Protein AF-A0A936SZY1-F1 (afdb_monomer_lite)

pLDDT: mean 85.15, std 18.79, range [39.03, 98.56]

Radius of gyration: 28.35 Å; chains: 1; bounding box: 33×60×92 Å

Structure (mmCIF, N/CA/C/O backbone):
data_AF-A0A936SZY1-F1
#
_entry.id   AF-A0A936SZY1-F1
#
loop_
_atom_site.group_PDB
_atom_site.id
_atom_site.type_symbol
_atom_site.label_atom_id
_atom_site.label_alt_id
_atom_site.label_comp_id
_atom_site.label_asym_id
_atom_site.label_entity_id
_atom_site.label_seq_id
_atom_site.pdbx_PDB_ins_code
_atom_site.Cartn_x
_atom_site.Cartn_y
_atom_site.Cartn_z
_atom_site.occupancy
_atom_site.B_iso_or_equiv
_atom_site.auth_seq_id
_atom_site.auth_comp_id
_atom_site.auth_asym_id
_atom_site.auth_atom_id
_atom_site.pdbx_PDB_model_num
ATOM 1 N N . MET A 1 1 ? 15.149 43.499 79.505 1.00 43.00 1 MET A N 1
ATOM 2 C CA . MET A 1 1 ? 15.987 42.594 80.319 1.00 43.00 1 MET A CA 1
ATOM 3 C C . MET A 1 1 ? 15.610 41.157 79.978 1.00 43.00 1 MET A C 1
ATOM 5 O O . MET A 1 1 ? 14.464 40.807 80.200 1.00 43.00 1 MET A O 1
ATOM 9 N N . THR A 1 2 ? 16.554 40.411 79.377 1.00 48.66 2 THR A N 1
ATOM 10 C CA . THR A 1 2 ? 16.823 38.961 79.571 1.00 48.66 2 THR A CA 1
ATOM 11 C C . THR A 1 2 ? 15.632 37.976 79.489 1.00 48.66 2 THR A C 1
ATOM 13 O O . THR A 1 2 ? 14.755 37.999 80.336 1.00 48.66 2 THR A O 1
ATOM 16 N N . LYS A 1 3 ? 15.575 37.002 78.564 1.00 41.25 3 LYS A N 1
ATOM 17 C CA . LYS A 1 3 ? 16.542 35.901 78.366 1.00 41.25 3 LYS A CA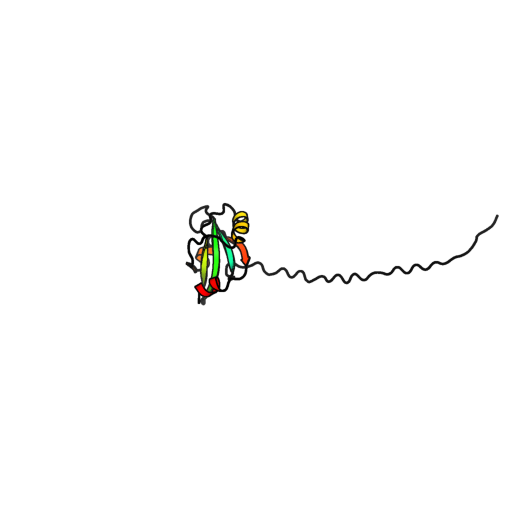 1
ATOM 18 C C . LYS A 1 3 ? 16.272 35.127 77.060 1.00 41.25 3 LYS A C 1
ATOM 20 O O . LYS A 1 3 ? 15.131 34.777 76.780 1.00 41.25 3 LYS A O 1
ATOM 25 N N . CYS A 1 4 ? 17.353 34.787 76.353 1.00 43.56 4 CYS A N 1
ATOM 26 C CA . CYS A 1 4 ? 17.435 33.662 75.417 1.00 43.56 4 CYS A CA 1
ATOM 27 C C . CYS A 1 4 ? 17.275 32.319 76.149 1.00 43.56 4 CYS A C 1
ATOM 29 O O . CYS A 1 4 ? 17.772 32.164 77.267 1.00 43.56 4 CYS A O 1
ATOM 31 N N . GLY A 1 5 ? 16.664 31.343 75.474 1.00 40.31 5 GLY A N 1
ATOM 32 C CA . GLY A 1 5 ? 16.611 29.935 75.863 1.00 40.31 5 GLY A CA 1
ATOM 33 C C . GLY A 1 5 ? 16.945 29.046 74.665 1.00 40.31 5 GLY A C 1
ATOM 34 O O . GLY A 1 5 ? 16.359 29.190 73.599 1.00 40.31 5 GLY A O 1
ATOM 35 N N . PHE A 1 6 ? 17.950 28.204 74.868 1.00 47.25 6 PHE A N 1
ATOM 36 C CA . PHE A 1 6 ? 18.631 27.302 73.942 1.00 47.25 6 PHE A CA 1
ATOM 37 C C . PHE A 1 6 ? 17.813 26.056 73.548 1.00 47.25 6 PHE A C 1
ATOM 39 O O . PHE A 1 6 ? 16.952 25.621 74.304 1.00 47.25 6 PHE A O 1
ATOM 46 N N . SER A 1 7 ? 18.280 25.411 72.469 1.00 43.50 7 SER A N 1
ATOM 47 C CA . SER A 1 7 ? 18.1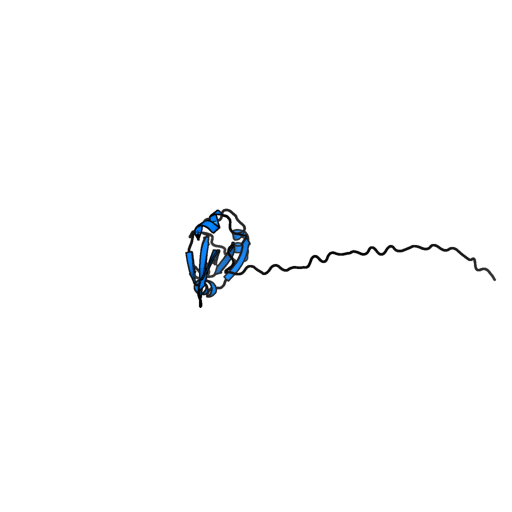92 23.970 72.165 1.00 43.50 7 SER A CA 1
ATOM 48 C C . SER A 1 7 ? 16.837 23.380 71.767 1.00 43.50 7 SER A C 1
ATOM 50 O O . SER A 1 7 ? 15.921 23.295 72.569 1.00 43.50 7 SER A O 1
ATOM 52 N N . CYS A 1 8 ? 16.769 22.757 70.589 1.00 39.03 8 CYS A N 1
ATOM 53 C CA . CYS A 1 8 ? 17.052 21.322 70.466 1.00 39.03 8 CYS A CA 1
ATOM 54 C C . CYS A 1 8 ? 17.081 20.920 68.984 1.00 39.03 8 CYS A C 1
ATOM 56 O O . CYS A 1 8 ? 16.292 21.402 68.175 1.00 39.03 8 CYS A O 1
ATOM 58 N N . ALA A 1 9 ? 18.029 20.060 68.635 1.00 50.00 9 ALA A N 1
ATOM 59 C CA . ALA A 1 9 ? 18.222 19.520 67.303 1.00 50.00 9 ALA A CA 1
ATOM 60 C C . ALA A 1 9 ? 17.047 18.630 66.868 1.00 50.00 9 ALA A C 1
ATOM 62 O O . ALA A 1 9 ? 16.558 17.827 67.658 1.00 50.00 9 ALA A O 1
ATOM 63 N N . MET A 1 10 ? 16.685 18.670 65.585 1.00 43.03 10 MET A N 1
ATOM 64 C CA . MET A 1 10 ? 16.118 17.494 64.930 1.00 43.03 10 MET A CA 1
ATOM 65 C C . MET A 1 10 ? 16.589 17.438 63.478 1.00 43.03 10 MET A C 1
ATOM 67 O O . MET A 1 10 ? 16.165 18.199 62.613 1.00 43.03 10 MET A O 1
ATOM 71 N N . VAL A 1 11 ? 17.544 16.538 63.262 1.00 55.59 11 VAL A N 1
ATOM 72 C CA . VAL A 1 11 ? 18.020 16.067 61.966 1.00 55.59 11 VAL A CA 1
ATOM 73 C C . VAL A 1 11 ? 16.846 15.384 61.263 1.00 55.59 11 VAL A C 1
ATOM 75 O O . VAL A 1 11 ? 16.384 14.344 61.722 1.00 55.59 11 VAL A O 1
ATOM 78 N N . ALA A 1 12 ? 16.366 15.953 60.159 1.00 53.81 12 ALA A N 1
ATOM 79 C CA . ALA A 1 12 ? 15.468 15.268 59.235 1.00 53.81 12 ALA A CA 1
ATOM 80 C C . ALA A 1 12 ? 16.247 14.987 57.948 1.00 53.81 12 ALA A C 1
ATOM 82 O O . ALA A 1 12 ? 16.439 15.861 57.105 1.00 53.81 12 ALA A O 1
ATOM 83 N N . ALA A 1 13 ? 16.758 13.760 57.852 1.00 51.66 13 ALA A N 1
ATOM 84 C CA . ALA A 1 13 ? 17.358 13.212 56.649 1.00 51.66 13 ALA A CA 1
ATOM 85 C C . ALA A 1 13 ? 16.294 13.159 55.542 1.00 51.66 13 ALA A C 1
ATOM 87 O O . ALA A 1 13 ? 15.393 12.322 55.572 1.00 51.66 13 ALA A O 1
ATOM 88 N N . VAL A 1 14 ? 16.379 14.077 54.579 1.00 57.97 14 VAL A N 1
ATOM 89 C CA . VAL A 1 14 ? 15.575 14.019 53.356 1.00 57.97 14 VAL A CA 1
ATOM 90 C C . VAL A 1 14 ? 16.186 12.941 52.468 1.00 57.97 14 VAL A C 1
ATOM 92 O O . VAL A 1 14 ? 17.240 13.132 51.865 1.00 57.97 14 VAL A O 1
ATOM 95 N N . LEU A 1 15 ? 15.528 11.782 52.448 1.00 50.88 15 LEU A N 1
ATOM 96 C CA . LEU A 1 15 ? 15.753 10.696 51.503 1.00 50.88 15 LEU A CA 1
ATOM 97 C C . LEU A 1 15 ? 15.431 11.217 50.092 1.00 50.88 15 LEU A C 1
ATOM 99 O O . LEU A 1 15 ? 14.273 11.251 49.674 1.00 50.88 15 LEU A O 1
ATOM 103 N N . THR A 1 16 ? 16.443 11.655 49.350 1.00 60.66 16 THR A N 1
ATOM 104 C CA . THR A 1 16 ? 16.325 11.885 47.910 1.00 60.66 16 THR A CA 1
ATOM 105 C C . THR A 1 16 ? 16.211 10.523 47.233 1.00 60.66 16 THR A C 1
ATOM 107 O O . THR A 1 16 ? 17.205 9.847 46.978 1.00 60.66 16 THR A O 1
ATOM 110 N N . LEU A 1 17 ? 14.968 10.100 46.987 1.00 57.56 17 LEU A N 1
ATOM 111 C CA . LEU A 1 17 ? 14.639 9.008 46.079 1.00 57.56 17 LEU A CA 1
ATOM 112 C C . LEU A 1 17 ? 15.256 9.325 44.716 1.00 57.56 17 LEU A C 1
ATOM 114 O O . LEU A 1 17 ? 14.770 10.183 43.980 1.00 57.56 17 LEU A O 1
ATOM 118 N N . THR A 1 18 ? 16.341 8.631 44.391 1.00 57.31 18 THR A N 1
ATOM 119 C CA . THR A 1 18 ? 16.827 8.494 43.025 1.00 57.31 18 THR A CA 1
ATOM 120 C C . THR A 1 18 ? 15.733 7.791 42.232 1.00 57.31 18 THR A C 1
ATOM 122 O O . THR A 1 18 ? 15.644 6.563 42.211 1.00 57.31 18 THR A O 1
ATOM 125 N N . LEU A 1 19 ? 14.863 8.586 41.613 1.00 55.56 19 LEU A N 1
ATOM 126 C CA . LEU A 1 19 ? 14.089 8.167 40.459 1.00 55.56 19 LEU A CA 1
ATOM 127 C C . LEU A 1 19 ? 15.112 7.843 39.373 1.00 55.56 19 LEU A C 1
ATOM 129 O O . LEU A 1 19 ? 15.486 8.696 38.571 1.00 55.56 19 LEU A O 1
ATOM 133 N N . SER A 1 20 ? 15.584 6.599 39.365 1.00 54.16 20 SER A N 1
ATOM 134 C CA . SER A 1 20 ? 16.089 5.957 38.161 1.00 54.16 20 SER A CA 1
ATOM 135 C C . SER A 1 20 ? 14.893 5.816 37.225 1.00 54.16 20 SER A C 1
ATOM 137 O O . SER A 1 20 ? 14.308 4.746 37.089 1.00 54.16 20 SER A O 1
ATOM 139 N N . GLY A 1 21 ? 14.460 6.943 36.658 1.00 53.47 21 GLY A N 1
ATOM 140 C CA . GLY A 1 21 ? 13.611 6.951 35.491 1.00 53.47 21 GLY A CA 1
ATOM 141 C C . GLY A 1 21 ? 14.418 6.264 34.411 1.00 53.47 21 GLY A C 1
ATOM 142 O O . GLY A 1 21 ? 15.349 6.849 33.863 1.00 53.47 21 GLY A O 1
ATOM 143 N N . CYS A 1 22 ? 14.107 4.995 34.167 1.00 65.00 22 CYS A N 1
ATOM 144 C CA . CYS A 1 22 ? 14.404 4.363 32.902 1.00 65.00 22 CYS A CA 1
ATOM 145 C C . CYS A 1 22 ? 13.721 5.232 31.845 1.00 65.00 22 CYS A C 1
ATOM 147 O O . CYS A 1 22 ? 12.536 5.063 31.566 1.00 65.00 22 CYS A O 1
ATOM 149 N N . ALA A 1 23 ? 14.453 6.206 31.304 1.00 51.44 23 ALA A N 1
ATOM 150 C CA . ALA A 1 23 ? 14.224 6.674 29.957 1.00 51.44 23 ALA A CA 1
ATOM 151 C C . ALA A 1 23 ? 14.455 5.434 29.094 1.00 51.44 23 ALA A C 1
ATOM 153 O O . ALA A 1 23 ? 15.581 5.126 28.719 1.00 51.44 23 ALA A O 1
ATOM 154 N N . SER A 1 24 ? 13.408 4.620 28.947 1.00 53.91 24 SER A N 1
ATOM 155 C CA . SER A 1 24 ? 13.355 3.651 27.872 1.00 53.91 24 SER A CA 1
ATOM 156 C C . SER A 1 24 ? 13.492 4.509 26.639 1.00 53.91 24 SER A C 1
ATOM 158 O O . SER A 1 24 ? 12.594 5.309 26.380 1.00 53.91 24 SER A O 1
ATOM 160 N N . ASP A 1 25 ? 14.665 4.427 26.016 1.00 54.31 25 ASP A N 1
ATOM 161 C CA . ASP A 1 25 ? 14.992 5.097 24.773 1.00 54.31 25 ASP A CA 1
ATOM 162 C C . ASP A 1 25 ? 13.739 5.151 23.910 1.00 54.31 25 ASP A C 1
ATOM 164 O O . ASP A 1 25 ? 13.131 4.119 23.606 1.00 54.31 25 ASP A O 1
ATOM 168 N N . ASP A 1 26 ? 13.334 6.384 23.620 1.00 55.50 26 ASP A N 1
ATOM 169 C CA . ASP A 1 26 ? 12.256 6.754 22.716 1.00 55.50 26 ASP A CA 1
ATOM 170 C C . ASP A 1 26 ? 12.729 6.366 21.308 1.00 55.50 26 ASP A C 1
ATOM 172 O O . ASP A 1 26 ? 13.162 7.179 20.492 1.00 55.50 26 ASP A O 1
ATOM 176 N N . LEU A 1 27 ? 12.817 5.056 21.082 1.00 58.34 27 LEU A N 1
ATOM 177 C CA . LEU A 1 27 ? 13.113 4.446 19.805 1.00 58.34 27 LEU A CA 1
ATOM 178 C C . LEU A 1 27 ? 11.856 4.645 18.974 1.00 58.34 27 LEU A C 1
ATOM 180 O O . LEU A 1 27 ? 10.976 3.786 18.929 1.00 58.34 27 LEU A O 1
ATOM 184 N N . THR A 1 28 ? 11.768 5.812 18.337 1.00 58.81 28 THR A N 1
ATOM 185 C CA . THR A 1 28 ? 10.835 6.041 17.243 1.00 58.81 28 THR A CA 1
ATOM 186 C C . THR A 1 28 ? 11.137 4.976 16.201 1.00 58.81 28 THR A C 1
ATOM 188 O O . THR A 1 28 ? 12.147 5.044 15.497 1.00 58.81 28 THR A O 1
ATOM 191 N N . LEU A 1 29 ? 10.306 3.933 16.165 1.00 59.56 29 LEU A N 1
ATOM 192 C CA . LEU A 1 29 ? 10.383 2.921 15.123 1.00 59.56 29 LEU A CA 1
ATOM 193 C C . LEU A 1 29 ? 10.303 3.647 13.774 1.00 59.56 29 LEU A C 1
ATOM 195 O O . LEU A 1 29 ? 9.527 4.600 13.657 1.00 59.56 29 LEU A O 1
ATOM 199 N N . PRO A 1 30 ? 11.109 3.246 12.776 1.00 66.38 30 PRO A N 1
ATOM 200 C CA . PRO A 1 30 ? 11.031 3.859 11.461 1.00 66.38 30 PRO A CA 1
ATOM 201 C C . PRO A 1 30 ? 9.592 3.757 10.955 1.00 66.38 30 PRO A C 1
ATOM 203 O O . PRO A 1 30 ? 8.958 2.704 11.079 1.00 66.38 30 PRO A O 1
ATOM 206 N N . GLU A 1 31 ? 9.069 4.863 10.424 1.00 81.00 31 GLU A N 1
ATOM 207 C CA . GLU A 1 31 ? 7.754 4.841 9.800 1.00 81.00 31 GLU A CA 1
ATOM 208 C C . GLU A 1 31 ? 7.774 3.828 8.644 1.00 81.00 31 GLU A C 1
ATOM 210 O O . GLU A 1 31 ? 8.747 3.779 7.885 1.00 81.00 31 GLU A O 1
ATOM 215 N N . PRO A 1 32 ? 6.743 2.978 8.524 1.00 86.25 32 PRO A N 1
ATOM 216 C CA . PRO A 1 32 ? 6.691 1.968 7.480 1.00 86.25 32 PRO A CA 1
ATOM 217 C C . PRO A 1 32 ? 6.721 2.626 6.099 1.00 86.25 32 PRO A C 1
ATOM 219 O O . PRO A 1 32 ? 6.015 3.599 5.835 1.00 86.25 32 PRO A O 1
ATOM 222 N N . GLU A 1 33 ? 7.532 2.065 5.208 1.00 94.06 33 GLU A N 1
ATOM 223 C CA . GLU A 1 33 ? 7.676 2.532 3.832 1.00 94.06 33 GLU A CA 1
ATOM 224 C C . GLU A 1 33 ? 6.690 1.813 2.900 1.00 94.06 33 GLU A C 1
ATOM 226 O O . GLU A 1 33 ? 6.266 0.692 3.178 1.00 94.06 33 GLU A O 1
ATOM 231 N N . LEU A 1 34 ? 6.369 2.429 1.754 1.00 95.06 34 LEU A N 1
ATOM 232 C CA . LEU A 1 34 ? 5.522 1.839 0.703 1.00 95.06 34 LEU A CA 1
ATOM 233 C C . LEU A 1 34 ? 5.946 0.407 0.345 1.00 95.06 34 LEU A C 1
ATOM 235 O O . LEU A 1 34 ? 5.110 -0.470 0.151 1.00 95.06 34 LEU A O 1
ATOM 239 N N . GLU A 1 35 ? 7.251 0.180 0.240 1.00 95.88 35 GLU A N 1
ATOM 240 C CA . GLU A 1 35 ? 7.816 -1.085 -0.226 1.00 95.88 35 GLU A CA 1
ATOM 241 C C . GLU A 1 35 ? 7.843 -2.167 0.860 1.00 95.88 35 GLU A C 1
ATOM 243 O O . GLU A 1 35 ? 8.174 -3.315 0.574 1.00 95.88 35 GLU A O 1
ATOM 248 N N . MET A 1 36 ? 7.521 -1.822 2.109 1.00 95.75 36 MET A N 1
ATOM 249 C CA . MET A 1 36 ? 7.600 -2.751 3.226 1.00 95.75 36 MET A CA 1
ATOM 250 C C . MET A 1 36 ? 6.456 -3.776 3.148 1.00 95.75 36 MET A C 1
ATOM 252 O O . MET A 1 36 ? 5.287 -3.381 3.202 1.00 95.75 36 MET A O 1
ATOM 256 N N . PRO A 1 37 ? 6.747 -5.091 3.081 1.00 95.81 37 PRO A N 1
ATOM 257 C CA . PRO A 1 37 ? 5.716 -6.120 3.156 1.00 95.81 37 PRO A CA 1
ATOM 258 C C . PRO A 1 37 ? 4.847 -5.947 4.404 1.00 95.81 37 PRO A C 1
ATOM 260 O O . PRO A 1 37 ? 5.351 -5.867 5.525 1.00 95.81 37 PRO A O 1
ATOM 263 N N . GLY A 1 38 ? 3.533 -5.872 4.210 1.00 95.25 38 GLY A N 1
ATOM 264 C CA . GLY A 1 38 ? 2.559 -5.607 5.264 1.00 95.25 38 GLY A CA 1
ATOM 265 C C . GLY A 1 38 ? 2.098 -4.152 5.385 1.00 95.25 38 GLY A C 1
ATOM 266 O O . GLY A 1 38 ? 1.123 -3.894 6.098 1.00 95.25 38 GLY A O 1
ATOM 267 N N . ALA A 1 39 ? 2.727 -3.212 4.674 1.00 97.38 39 ALA A N 1
ATOM 268 C CA . ALA A 1 39 ? 2.277 -1.826 4.617 1.00 97.38 39 ALA A CA 1
ATOM 269 C C . ALA A 1 39 ? 0.931 -1.716 3.891 1.00 97.38 39 ALA A C 1
ATOM 271 O O . ALA A 1 39 ? 0.782 -2.178 2.760 1.00 97.38 39 ALA A O 1
ATOM 272 N N . PHE A 1 40 ? -0.041 -1.077 4.540 1.00 97.88 40 PHE A N 1
ATOM 273 C CA . PHE A 1 40 ? -1.280 -0.635 3.910 1.00 97.88 40 PHE A CA 1
ATOM 274 C C . PHE A 1 40 ? -1.083 0.778 3.391 1.00 97.88 40 PHE A C 1
ATOM 276 O O . PHE A 1 40 ? -0.766 1.693 4.157 1.00 97.88 40 PHE A O 1
ATOM 283 N N . VAL A 1 41 ? -1.304 0.960 2.097 1.00 98.38 41 VAL A N 1
ATOM 284 C CA . VAL A 1 41 ? -1.087 2.229 1.416 1.00 98.38 41 VAL A CA 1
ATOM 285 C C . VAL A 1 41 ? -2.390 2.689 0.796 1.00 98.38 41 VAL A C 1
ATOM 287 O O . VAL A 1 41 ? -3.058 1.947 0.085 1.00 98.38 41 VAL A O 1
ATOM 290 N N . ALA A 1 42 ? -2.753 3.928 1.087 1.00 98.50 42 ALA A N 1
ATOM 291 C CA . ALA A 1 42 ? -3.836 4.620 0.420 1.00 98.50 42 ALA A CA 1
ATOM 292 C C . ALA A 1 42 ? -3.247 5.463 -0.714 1.00 98.50 42 ALA A C 1
ATOM 294 O O . ALA A 1 42 ? -2.299 6.218 -0.479 1.00 98.50 42 ALA A O 1
ATOM 295 N N . VAL A 1 43 ? -3.793 5.321 -1.918 1.00 98.38 43 VAL A N 1
ATOM 296 C CA . VAL A 1 43 ? -3.306 5.965 -3.142 1.00 98.38 43 VAL A CA 1
ATOM 297 C C . VAL A 1 43 ? -4.471 6.690 -3.806 1.00 98.38 43 VAL A C 1
ATOM 299 O O . VAL A 1 43 ? -5.453 6.057 -4.177 1.00 98.38 43 VAL A O 1
ATOM 302 N N . ASP A 1 44 ? -4.377 8.008 -3.915 1.00 98.31 44 ASP A N 1
ATOM 303 C CA . ASP A 1 44 ? -5.405 8.868 -4.503 1.00 98.31 44 ASP A CA 1
ATOM 304 C C . ASP A 1 44 ? -5.217 8.966 -6.021 1.00 98.31 44 ASP A C 1
ATOM 306 O O . ASP A 1 44 ? -4.125 9.285 -6.492 1.00 98.31 44 ASP A O 1
ATOM 310 N N . GLY A 1 45 ? -6.254 8.667 -6.799 1.00 96.81 45 GLY A N 1
ATOM 311 C CA . GLY A 1 45 ? -6.184 8.727 -8.257 1.00 96.81 45 GLY A CA 1
ATOM 312 C C . GLY A 1 45 ? -5.614 7.474 -8.925 1.00 96.81 45 GLY A C 1
ATOM 313 O O . GLY A 1 45 ? -5.250 7.543 -10.094 1.00 96.81 45 GLY A O 1
ATOM 314 N N . TYR A 1 46 ? -5.468 6.355 -8.204 1.00 96.00 46 TYR A N 1
ATOM 315 C CA . TYR A 1 46 ? -4.860 5.134 -8.754 1.00 96.00 46 TYR A CA 1
ATOM 316 C C . TYR A 1 46 ? -5.776 4.419 -9.759 1.00 96.00 46 TYR A C 1
ATOM 318 O O . TYR A 1 46 ? -5.369 4.157 -10.888 1.00 96.00 46 TYR A O 1
ATOM 326 N N . ASP A 1 47 ? -7.020 4.128 -9.365 1.00 94.19 47 ASP A N 1
ATOM 327 C CA . ASP A 1 47 ? -8.022 3.536 -10.263 1.00 94.19 47 ASP A CA 1
ATOM 328 C C . ASP A 1 47 ? -8.753 4.598 -11.106 1.00 94.19 47 ASP A C 1
ATOM 330 O O . ASP A 1 47 ? -9.036 4.380 -12.286 1.00 94.19 47 ASP A O 1
ATOM 334 N N . ALA A 1 48 ? -9.105 5.727 -10.486 1.00 95.06 48 ALA A N 1
ATOM 335 C CA . ALA A 1 48 ? -9.850 6.829 -11.087 1.00 95.06 48 ALA A CA 1
ATOM 336 C C . ALA A 1 48 ? -9.532 8.141 -10.360 1.00 95.06 48 ALA A C 1
ATOM 338 O O . ALA A 1 48 ? -9.259 8.120 -9.160 1.00 95.06 48 ALA A O 1
ATOM 339 N N . ASP A 1 49 ? -9.596 9.266 -11.082 1.00 93.94 49 ASP A N 1
ATOM 340 C CA . ASP A 1 49 ? -9.393 10.605 -10.5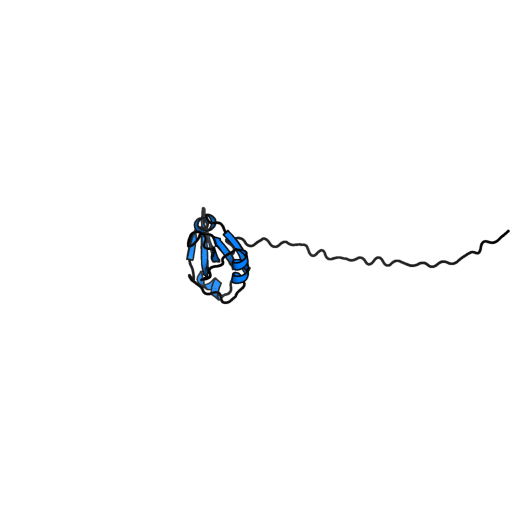17 1.00 93.94 49 ASP A CA 1
ATOM 341 C C . ASP A 1 49 ? -10.307 10.835 -9.299 1.00 93.94 49 ASP A C 1
ATOM 343 O O . ASP A 1 49 ? -11.488 10.482 -9.326 1.00 93.94 49 ASP A O 1
ATOM 347 N N . ASP A 1 50 ? -9.748 11.427 -8.241 1.00 92.69 50 ASP A N 1
ATOM 348 C CA . ASP A 1 50 ? -10.406 11.697 -6.954 1.00 92.69 50 ASP A CA 1
ATOM 349 C C . ASP A 1 50 ? -10.918 10.446 -6.188 1.00 92.69 50 ASP A C 1
ATOM 351 O O . ASP A 1 50 ? -11.689 10.578 -5.232 1.00 92.69 50 ASP A O 1
ATOM 355 N N . GLU A 1 51 ? -10.504 9.223 -6.559 1.00 97.12 51 GLU A N 1
ATOM 356 C CA . GLU A 1 51 ? -10.767 8.000 -5.782 1.00 97.12 51 GLU A CA 1
ATOM 357 C C . GLU A 1 51 ? -9.515 7.503 -5.039 1.00 97.12 51 GLU A C 1
ATOM 359 O O . GLU A 1 51 ? -8.464 7.244 -5.630 1.00 97.12 51 GLU A O 1
ATOM 364 N N . ILE A 1 52 ? -9.648 7.265 -3.727 1.00 98.50 52 ILE A N 1
ATOM 365 C CA . ILE A 1 52 ? -8.591 6.643 -2.924 1.00 98.50 52 ILE A CA 1
ATOM 366 C C . ILE A 1 52 ? -8.712 5.121 -3.000 1.00 98.50 52 ILE A C 1
ATOM 368 O O . ILE A 1 52 ? -9.667 4.522 -2.505 1.00 98.50 52 ILE A O 1
ATOM 372 N N . THR A 1 53 ? -7.681 4.489 -3.548 1.00 98.50 53 THR A N 1
ATOM 373 C CA . THR A 1 53 ? -7.510 3.036 -3.560 1.00 98.50 53 THR A CA 1
ATOM 374 C C . THR A 1 53 ? -6.715 2.593 -2.338 1.00 98.50 53 THR A C 1
ATOM 376 O O . THR A 1 53 ? -5.656 3.148 -2.041 1.00 98.50 53 THR A O 1
ATOM 379 N N . LEU A 1 54 ? -7.202 1.573 -1.628 1.00 98.56 54 LEU A N 1
ATOM 380 C CA . LEU A 1 54 ? -6.460 0.937 -0.542 1.00 98.56 54 LEU A CA 1
ATOM 381 C C . LEU A 1 54 ? -5.743 -0.310 -1.063 1.00 98.56 54 LEU A C 1
ATOM 383 O O . LEU A 1 54 ? -6.381 -1.294 -1.441 1.00 98.56 54 LEU A O 1
ATOM 387 N N . ILE A 1 55 ? -4.416 -0.281 -1.026 1.00 98.12 55 ILE A N 1
ATOM 388 C CA . ILE A 1 55 ? -3.556 -1.405 -1.393 1.00 98.12 55 ILE A CA 1
ATOM 389 C C . ILE A 1 55 ? -2.777 -1.905 -0.182 1.00 98.12 55 ILE A C 1
ATOM 391 O O . ILE A 1 55 ? -2.627 -1.205 0.824 1.00 98.12 55 ILE A O 1
ATOM 395 N N . ARG A 1 56 ? -2.236 -3.116 -0.285 1.00 97.44 56 ARG A N 1
ATOM 396 C CA . ARG A 1 56 ? -1.271 -3.624 0.684 1.00 97.44 56 ARG A CA 1
ATOM 397 C C . ARG A 1 56 ? -0.128 -4.357 0.027 1.00 97.44 56 ARG A C 1
ATOM 399 O O . ARG A 1 56 ? -0.351 -5.348 -0.662 1.00 97.44 56 ARG A O 1
ATOM 406 N N . THR A 1 57 ? 1.079 -3.907 0.330 1.00 97.56 57 THR A N 1
ATOM 407 C CA . THR A 1 57 ? 2.318 -4.511 -0.149 1.00 97.56 57 THR A CA 1
ATOM 408 C C . THR A 1 57 ? 2.482 -5.902 0.451 1.00 97.56 57 THR A C 1
ATOM 410 O O . THR A 1 57 ? 2.419 -6.080 1.667 1.00 97.56 57 THR A O 1
ATOM 413 N N . ILE A 1 58 ? 2.671 -6.894 -0.410 1.00 96.94 58 ILE A N 1
ATOM 414 C CA . ILE A 1 58 ? 2.892 -8.299 -0.060 1.00 96.94 58 ILE A CA 1
ATOM 415 C C . ILE A 1 58 ? 4.363 -8.656 -0.253 1.00 96.94 58 ILE A C 1
ATOM 417 O O . ILE A 1 58 ? 4.942 -9.338 0.583 1.00 96.94 58 ILE A O 1
ATOM 421 N N . ASP A 1 59 ? 4.984 -8.173 -1.325 1.00 96.50 59 ASP A N 1
ATOM 422 C CA . ASP A 1 59 ? 6.397 -8.423 -1.590 1.00 96.50 59 ASP A CA 1
ATOM 423 C C . ASP A 1 59 ? 6.982 -7.354 -2.510 1.00 96.50 59 ASP A C 1
ATOM 425 O O . ASP A 1 59 ? 6.259 -6.533 -3.086 1.00 96.50 59 ASP A O 1
ATOM 429 N N . ARG A 1 60 ? 8.299 -7.390 -2.684 1.00 95.75 60 ARG A N 1
ATOM 430 C CA . ARG A 1 60 ? 9.005 -6.583 -3.669 1.00 95.75 60 ARG A CA 1
ATOM 431 C C . ARG A 1 60 ? 10.128 -7.371 -4.321 1.00 95.75 60 ARG A C 1
ATOM 433 O O . ARG A 1 60 ? 10.825 -8.152 -3.679 1.00 95.75 60 ARG A O 1
ATOM 440 N N . LEU A 1 61 ? 10.348 -7.097 -5.597 1.00 96.38 61 LEU A N 1
ATOM 441 C CA . LEU A 1 61 ? 11.486 -7.605 -6.344 1.00 96.38 61 LEU A CA 1
ATOM 442 C C . LEU A 1 61 ? 12.336 -6.431 -6.818 1.00 96.38 61 LEU A C 1
ATOM 444 O O . LEU A 1 61 ? 11.908 -5.628 -7.649 1.00 96.38 61 LEU A O 1
ATOM 448 N N . ASP A 1 62 ? 13.546 -6.349 -6.275 1.00 96.00 62 ASP A N 1
ATOM 449 C CA . ASP A 1 62 ? 14.517 -5.320 -6.626 1.00 96.00 62 ASP A CA 1
ATOM 450 C C . ASP A 1 62 ? 15.322 -5.739 -7.867 1.00 96.00 62 ASP A C 1
ATOM 452 O O . ASP A 1 62 ? 16.001 -6.768 -7.893 1.00 96.00 62 ASP A O 1
ATOM 456 N N . PHE A 1 63 ? 15.284 -4.899 -8.897 1.00 92.69 63 PHE A N 1
ATOM 457 C CA . PHE A 1 63 ? 16.150 -4.955 -10.069 1.00 92.69 63 PHE A CA 1
ATOM 458 C C . PHE A 1 63 ? 17.209 -3.852 -9.991 1.00 92.69 63 PHE A C 1
ATOM 460 O O . PHE A 1 63 ? 17.140 -2.927 -9.187 1.00 92.69 63 PHE A O 1
ATOM 467 N N . LYS A 1 64 ? 18.201 -3.901 -10.887 1.00 90.31 64 LYS A N 1
ATOM 468 C CA . LYS A 1 64 ? 19.321 -2.944 -10.896 1.00 90.31 64 LYS A CA 1
ATOM 469 C C . LYS A 1 64 ? 18.891 -1.468 -10.983 1.00 90.31 64 LYS A C 1
ATOM 471 O O . LYS A 1 64 ? 19.641 -0.605 -10.537 1.00 90.31 64 LYS A O 1
ATOM 476 N N . PHE A 1 65 ? 17.733 -1.178 -11.577 1.00 90.44 65 PHE A N 1
ATOM 477 C CA . PHE A 1 65 ? 17.257 0.189 -11.820 1.00 90.44 65 PHE A CA 1
ATOM 478 C C . PHE A 1 65 ? 15.781 0.406 -11.461 1.00 90.44 65 PHE A C 1
ATOM 480 O O . PHE A 1 65 ? 15.251 1.478 -11.733 1.00 90.44 65 PHE A O 1
ATOM 487 N N . GLU A 1 66 ? 15.107 -0.594 -10.892 1.00 93.88 66 GLU A N 1
ATOM 488 C CA . GLU A 1 66 ? 13.660 -0.558 -10.680 1.00 93.88 66 GLU A CA 1
ATOM 489 C C . GLU A 1 66 ? 13.255 -1.518 -9.561 1.00 93.88 66 GLU A C 1
ATOM 491 O O . GLU A 1 66 ? 13.887 -2.556 -9.386 1.00 93.88 66 GLU A O 1
ATOM 496 N N . THR A 1 67 ? 12.190 -1.189 -8.837 1.00 96.62 67 THR A N 1
ATOM 497 C CA . THR A 1 67 ? 11.575 -2.073 -7.841 1.00 96.62 67 THR A CA 1
ATOM 498 C C . THR A 1 67 ? 10.168 -2.406 -8.310 1.00 96.62 67 THR A C 1
ATOM 500 O O . THR A 1 67 ? 9.358 -1.503 -8.541 1.00 96.62 67 THR A O 1
ATOM 503 N N . LEU A 1 68 ? 9.881 -3.696 -8.460 1.00 97.19 68 LEU A N 1
ATOM 504 C CA . LEU A 1 68 ? 8.545 -4.208 -8.743 1.00 97.19 68 LEU A CA 1
ATOM 505 C C . LEU A 1 68 ? 7.857 -4.525 -7.415 1.00 97.19 68 LEU A C 1
ATOM 507 O O . LEU A 1 68 ? 8.408 -5.267 -6.605 1.00 97.19 68 LEU A O 1
ATOM 511 N N . LEU A 1 69 ? 6.675 -3.960 -7.186 1.00 97.50 69 LEU A N 1
ATOM 512 C CA . LEU A 1 69 ? 5.883 -4.189 -5.981 1.00 97.50 69 LEU A CA 1
ATOM 513 C C . LEU A 1 69 ? 4.769 -5.182 -6.281 1.00 97.50 69 LEU A C 1
ATOM 515 O O . LEU A 1 69 ? 4.026 -4.997 -7.243 1.00 97.50 69 LEU A O 1
ATOM 519 N N . PHE A 1 70 ? 4.643 -6.195 -5.430 1.00 97.62 70 PHE A N 1
ATOM 520 C CA . PHE A 1 70 ? 3.515 -7.116 -5.408 1.00 97.62 70 PHE A CA 1
ATOM 521 C C . PHE A 1 70 ? 2.574 -6.683 -4.294 1.00 97.62 70 PHE A C 1
ATOM 523 O O . PHE A 1 70 ? 2.994 -6.574 -3.140 1.00 97.62 70 PHE A O 1
ATOM 530 N N . PHE A 1 71 ? 1.311 -6.428 -4.609 1.00 97.50 71 PHE A N 1
ATOM 531 C CA . PHE A 1 71 ? 0.335 -5.954 -3.634 1.00 97.50 71 PHE A CA 1
ATOM 532 C C . PHE A 1 71 ? -1.062 -6.512 -3.895 1.00 97.50 71 PHE A C 1
ATOM 534 O O . PHE A 1 71 ? -1.399 -6.937 -4.995 1.00 97.50 71 PHE A O 1
ATOM 541 N N . THR A 1 72 ? -1.884 -6.509 -2.854 1.00 97.44 72 THR A N 1
ATOM 542 C CA . THR A 1 72 ? -3.316 -6.810 -2.924 1.00 97.44 72 THR A CA 1
ATOM 543 C C . THR A 1 72 ? -4.092 -5.495 -2.983 1.00 97.44 72 THR A C 1
ATOM 545 O O . THR A 1 72 ? -3.701 -4.535 -2.315 1.00 97.44 72 THR A O 1
ATOM 548 N N . ILE A 1 73 ? -5.209 -5.453 -3.715 1.00 98.00 73 ILE A N 1
ATOM 549 C CA . ILE A 1 73 ? -6.121 -4.302 -3.727 1.00 98.00 73 ILE A CA 1
ATOM 550 C C . ILE A 1 73 ? -7.435 -4.653 -3.033 1.00 98.00 73 ILE A C 1
ATOM 552 O O . ILE A 1 73 ? -8.073 -5.662 -3.349 1.00 98.00 73 ILE A O 1
ATOM 556 N N . TYR A 1 74 ? -7.855 -3.805 -2.098 1.00 98.12 74 TYR A N 1
ATOM 557 C CA . TYR A 1 74 ? -9.094 -3.978 -1.348 1.00 98.12 74 TYR A CA 1
ATOM 558 C C . TYR A 1 74 ? -10.289 -3.340 -2.066 1.00 98.12 74 TYR A C 1
ATOM 560 O O . TYR A 1 74 ? -10.171 -2.278 -2.671 1.00 98.12 74 TYR A O 1
ATOM 568 N N . ASP A 1 75 ? -11.456 -3.976 -1.964 1.00 98.00 75 ASP A N 1
ATOM 569 C CA . ASP A 1 75 ? -12.730 -3.481 -2.501 1.00 98.00 75 ASP A CA 1
ATOM 570 C C . ASP A 1 75 ? -13.405 -2.524 -1.506 1.00 98.00 75 ASP A C 1
ATOM 572 O O . ASP A 1 75 ? -14.484 -2.771 -0.965 1.00 98.00 75 ASP A O 1
ATOM 576 N N . VAL A 1 76 ? -12.699 -1.441 -1.184 1.00 96.94 76 VAL A N 1
ATOM 577 C CA . VAL A 1 76 ? -13.190 -0.356 -0.333 1.00 96.94 76 VAL A CA 1
ATOM 578 C C . VAL A 1 76 ? -12.889 0.988 -0.980 1.00 96.94 76 VAL A C 1
ATOM 580 O O . VAL A 1 76 ? -11.865 1.143 -1.637 1.00 96.94 76 VAL A O 1
ATOM 583 N N . LYS A 1 77 ? -13.775 1.966 -0.766 1.00 95.94 77 LYS A N 1
ATOM 584 C CA . LYS A 1 77 ? -13.677 3.318 -1.338 1.00 95.94 77 LYS A CA 1
ATOM 585 C C . LYS A 1 77 ? -13.611 4.395 -0.245 1.00 95.94 77 LYS A C 1
ATOM 587 O O . LYS A 1 77 ? -14.592 5.124 -0.061 1.00 95.94 77 LYS A O 1
ATOM 592 N N . PRO A 1 78 ? -12.512 4.464 0.534 1.00 97.88 78 PRO A N 1
ATOM 593 C CA . PRO A 1 78 ? -12.340 5.518 1.528 1.00 97.88 78 PRO A CA 1
ATOM 594 C C . PRO A 1 78 ? -12.416 6.903 0.877 1.00 97.88 78 PRO A C 1
ATOM 596 O O . PRO A 1 78 ? -11.894 7.118 -0.210 1.00 97.88 78 PRO A O 1
ATOM 599 N N . GLN A 1 79 ? -13.038 7.854 1.564 1.00 97.94 79 GLN A N 1
ATOM 600 C CA . GLN A 1 79 ? -13.168 9.249 1.129 1.00 97.94 79 GLN A CA 1
ATOM 601 C C . GLN A 1 79 ? -12.027 10.132 1.658 1.00 97.94 79 GLN A C 1
ATOM 603 O O . GLN A 1 79 ? -11.954 11.323 1.367 1.00 97.94 79 GLN A O 1
ATOM 608 N N . SER A 1 80 ? -11.148 9.575 2.496 1.00 98.25 80 SER A N 1
ATOM 609 C CA . SER A 1 80 ? -9.983 10.270 3.047 1.00 98.25 80 SER A CA 1
ATOM 610 C C . SER A 1 80 ? -8.884 9.294 3.472 1.00 98.25 80 SER A C 1
ATOM 612 O O . SER A 1 80 ? -9.137 8.116 3.736 1.00 98.25 80 SER A O 1
ATOM 614 N N . PHE A 1 81 ? -7.656 9.798 3.620 1.00 97.94 81 PHE A N 1
ATOM 615 C CA . PHE A 1 81 ? -6.541 9.014 4.164 1.00 97.94 8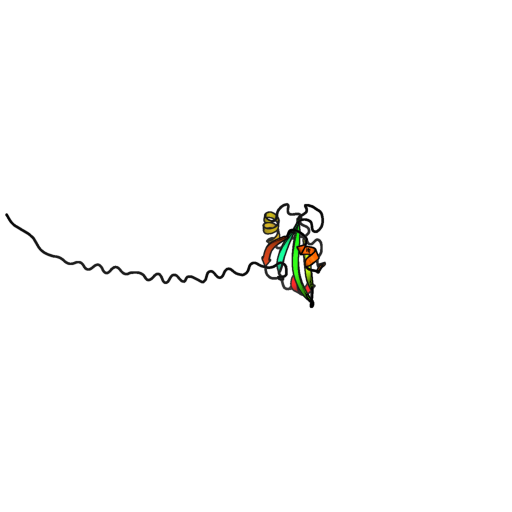1 PHE A CA 1
ATOM 616 C C . PHE A 1 81 ? -6.787 8.524 5.601 1.00 97.94 81 PHE A C 1
ATOM 618 O O . PHE A 1 81 ? -6.346 7.432 5.957 1.00 97.94 81 PHE A O 1
ATOM 625 N N . ASP A 1 82 ? -7.495 9.300 6.424 1.00 98.31 82 ASP A N 1
ATOM 626 C CA . ASP A 1 82 ? -7.813 8.900 7.799 1.00 98.31 82 ASP A CA 1
ATOM 627 C C . ASP A 1 82 ? -8.878 7.795 7.833 1.00 98.31 82 ASP A C 1
ATOM 629 O O . ASP A 1 82 ? -8.761 6.850 8.611 1.00 98.31 82 ASP A O 1
ATOM 633 N N . GLU A 1 83 ? -9.868 7.841 6.939 1.00 98.38 83 GLU A N 1
ATOM 634 C CA . GLU A 1 83 ? -10.813 6.732 6.776 1.00 98.38 83 GLU A CA 1
ATOM 635 C C . GLU A 1 83 ? -10.104 5.463 6.284 1.00 98.38 83 GLU A C 1
ATOM 637 O O . GLU A 1 83 ? -10.337 4.377 6.817 1.00 98.38 83 GLU A O 1
ATOM 642 N N . ALA A 1 84 ? -9.176 5.589 5.330 1.00 98.31 84 ALA A N 1
ATOM 643 C CA . ALA A 1 84 ? -8.362 4.468 4.865 1.00 98.31 84 ALA A CA 1
ATOM 644 C C . ALA A 1 84 ? -7.521 3.847 6.000 1.00 98.31 84 ALA A C 1
ATOM 646 O O . ALA A 1 84 ? -7.397 2.621 6.090 1.00 98.31 84 ALA A O 1
ATOM 647 N N . ARG A 1 85 ? -6.988 4.670 6.915 1.00 98.00 85 ARG A N 1
ATOM 648 C CA . ARG A 1 85 ? -6.313 4.202 8.138 1.00 98.00 85 ARG A CA 1
ATOM 649 C C . ARG A 1 85 ? -7.236 3.377 9.027 1.00 98.00 85 ARG A C 1
ATOM 651 O O . ARG A 1 85 ? -6.815 2.336 9.518 1.00 98.00 85 ARG A O 1
ATOM 658 N N . GLU A 1 86 ? -8.468 3.808 9.261 1.00 98.19 86 GLU A N 1
ATOM 659 C CA . GLU A 1 86 ? -9.381 3.030 10.105 1.00 98.19 86 GLU A CA 1
ATOM 660 C C . GLU A 1 86 ? -9.852 1.745 9.410 1.00 98.19 86 GLU A C 1
ATOM 662 O O . GLU A 1 86 ? -9.889 0.685 10.038 1.00 98.19 86 GLU A O 1
ATOM 667 N N . LEU A 1 87 ? -10.125 1.794 8.103 1.00 98.00 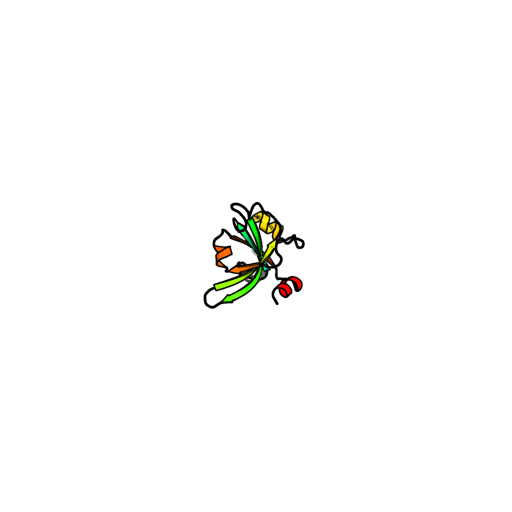87 LEU A N 1
ATOM 668 C CA . LEU A 1 87 ? -10.500 0.610 7.326 1.00 98.00 87 LEU A CA 1
ATOM 669 C C . LEU A 1 87 ? -9.382 -0.436 7.297 1.00 98.00 87 LEU A C 1
ATOM 671 O O . LEU A 1 87 ? -9.658 -1.606 7.545 1.00 98.00 87 LEU A O 1
ATOM 675 N N . SER A 1 88 ? -8.131 -0.033 7.062 1.00 97.00 88 SER A N 1
ATOM 676 C CA . SER A 1 88 ? -6.967 -0.940 6.986 1.00 97.00 88 SER A CA 1
ATOM 677 C C . SER A 1 88 ? -6.684 -1.741 8.263 1.00 97.00 88 SER A C 1
ATOM 679 O O . SER A 1 88 ? -5.991 -2.759 8.215 1.00 97.00 88 SER A O 1
ATOM 681 N N . LYS A 1 89 ? -7.248 -1.340 9.407 1.00 96.31 89 LYS A N 1
ATOM 682 C CA . LYS A 1 89 ? -7.163 -2.103 10.662 1.00 96.31 89 LYS A CA 1
ATOM 683 C C . LYS A 1 89 ? -8.135 -3.284 10.709 1.00 96.31 89 LYS A C 1
ATOM 685 O O . LYS A 1 89 ? -7.998 -4.146 11.578 1.00 96.31 89 LYS A O 1
ATOM 690 N N . ARG A 1 90 ? -9.127 -3.335 9.815 1.00 95.50 90 ARG A N 1
ATOM 691 C CA . ARG A 1 90 ? -10.116 -4.414 9.771 1.00 95.50 90 ARG A CA 1
ATOM 692 C C . ARG A 1 90 ? -9.489 -5.695 9.206 1.00 95.50 90 ARG A C 1
ATOM 694 O O . ARG A 1 90 ? -8.856 -5.651 8.151 1.00 95.50 90 ARG A O 1
ATOM 701 N N . PRO A 1 91 ? -9.670 -6.847 9.868 1.00 88.69 91 PRO A N 1
ATOM 702 C CA . PRO A 1 91 ? -9.077 -8.106 9.419 1.00 88.69 91 PRO A CA 1
ATOM 703 C C . PRO A 1 91 ? -9.786 -8.712 8.197 1.00 88.69 91 PRO A C 1
ATOM 705 O O . PRO A 1 91 ? -9.201 -9.542 7.511 1.00 88.69 91 PRO A O 1
ATOM 708 N N . ASP A 1 92 ? -11.030 -8.312 7.933 1.00 91.31 92 ASP A N 1
ATOM 709 C CA . ASP A 1 92 ? -11.974 -8.956 7.015 1.00 91.31 92 ASP A CA 1
ATOM 710 C C . ASP A 1 92 ? -12.327 -8.087 5.796 1.00 91.31 92 ASP A C 1
ATOM 712 O O . ASP A 1 92 ? -13.424 -8.188 5.246 1.00 91.31 92 ASP A O 1
ATOM 716 N N . LEU A 1 93 ? -11.418 -7.200 5.378 1.00 95.19 93 LEU A N 1
ATOM 717 C CA . LEU A 1 93 ? -11.659 -6.346 4.217 1.00 95.19 93 LEU A CA 1
ATOM 718 C C . LEU A 1 93 ? -11.826 -7.184 2.935 1.00 95.19 93 LEU A C 1
ATOM 720 O O . LEU A 1 93 ? -10.980 -8.041 2.657 1.00 95.19 93 LEU A O 1
ATOM 724 N N . PRO A 1 94 ? -12.866 -6.916 2.123 1.00 96.75 94 PRO A N 1
ATOM 725 C CA . PRO A 1 94 ? -13.050 -7.602 0.851 1.00 96.75 94 PRO A CA 1
ATOM 726 C C . PRO A 1 94 ? -11.900 -7.266 -0.104 1.00 96.75 94 PRO A C 1
ATOM 728 O O . PRO A 1 94 ? -11.425 -6.129 -0.148 1.00 96.75 94 PRO A O 1
ATOM 731 N N . LEU A 1 95 ? -11.446 -8.257 -0.870 1.00 95.81 95 LEU A N 1
ATOM 732 C CA . LEU A 1 95 ? -10.404 -8.081 -1.880 1.00 95.81 95 LEU A CA 1
ATOM 733 C C . LEU A 1 95 ? -11.048 -7.851 -3.245 1.00 95.81 95 LEU A C 1
ATOM 735 O O . LEU A 1 95 ? -11.911 -8.625 -3.653 1.00 95.81 95 LEU A O 1
ATOM 739 N N . ARG A 1 96 ? -10.582 -6.828 -3.963 1.00 97.50 96 ARG A N 1
ATOM 740 C CA . ARG A 1 96 ? -10.904 -6.614 -5.378 1.00 97.50 96 ARG A CA 1
ATOM 741 C C . ARG A 1 96 ? -9.937 -7.385 -6.272 1.00 97.50 96 ARG A C 1
ATOM 743 O O . ARG A 1 96 ? -10.359 -8.037 -7.221 1.00 97.50 96 ARG A O 1
ATOM 750 N N . VAL A 1 97 ? -8.645 -7.322 -5.943 1.00 97.06 97 VAL A N 1
ATOM 751 C CA . VAL A 1 97 ? -7.559 -8.007 -6.658 1.00 97.06 97 VAL A CA 1
ATOM 752 C C . VAL A 1 97 ? -6.653 -8.674 -5.636 1.00 97.06 97 VAL A C 1
ATOM 754 O O . VAL A 1 97 ? -6.141 -8.008 -4.740 1.00 97.06 97 VAL A O 1
ATOM 757 N N . GLU A 1 98 ? -6.459 -9.989 -5.751 1.00 95.06 98 GLU A N 1
ATOM 758 C CA . GLU A 1 98 ? -5.669 -10.748 -4.774 1.00 95.06 98 GLU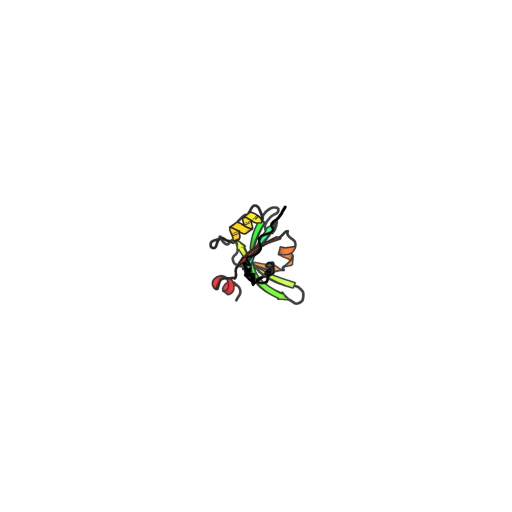 A CA 1
ATOM 759 C C . GLU A 1 98 ? -4.169 -10.447 -4.877 1.00 95.06 98 GLU A C 1
ATOM 761 O O . GLU A 1 98 ? -3.515 -10.249 -3.852 1.00 95.06 98 GLU A O 1
ATOM 766 N N . ILE A 1 99 ? -3.637 -10.387 -6.100 1.00 96.06 99 ILE A N 1
ATOM 767 C CA . ILE A 1 99 ? -2.242 -10.046 -6.386 1.00 96.06 99 ILE A CA 1
ATOM 768 C C . ILE A 1 99 ? -2.195 -9.209 -7.657 1.00 96.06 99 ILE A C 1
ATOM 770 O O . ILE A 1 99 ? -2.685 -9.627 -8.706 1.00 96.06 99 ILE A O 1
ATOM 774 N N . GLU A 1 100 ? -1.540 -8.065 -7.564 1.00 96.69 100 GLU A N 1
ATOM 775 C CA . GLU A 1 100 ? -1.133 -7.239 -8.684 1.00 96.69 100 GLU A CA 1
ATOM 776 C C . GLU A 1 100 ? 0.357 -6.915 -8.559 1.00 96.69 100 GLU A C 1
ATOM 778 O O . GLU A 1 100 ? 0.891 -6.812 -7.453 1.00 96.69 100 GLU A O 1
ATOM 783 N N . ALA A 1 101 ? 1.037 -6.799 -9.699 1.00 97.00 101 ALA A N 1
ATOM 784 C CA . ALA A 1 101 ? 2.447 -6.453 -9.764 1.00 97.00 101 ALA A CA 1
ATOM 785 C C . ALA A 1 101 ? 2.619 -5.199 -10.618 1.00 97.00 101 ALA A C 1
ATOM 787 O O . ALA A 1 101 ? 2.299 -5.214 -11.807 1.00 97.00 101 ALA A O 1
ATOM 788 N N . GLN A 1 102 ? 3.139 -4.129 -10.022 1.00 97.56 102 GLN A N 1
ATOM 789 C CA . GLN A 1 102 ? 3.408 -2.875 -10.725 1.00 97.56 102 GLN A CA 1
ATOM 790 C C . GLN A 1 102 ? 4.785 -2.332 -10.351 1.00 97.56 102 GLN A C 1
ATOM 792 O O . GLN A 1 102 ? 5.246 -2.521 -9.218 1.00 97.56 102 GLN A O 1
ATOM 797 N N . PRO A 1 103 ? 5.471 -1.643 -11.276 1.00 97.38 103 PRO A N 1
ATOM 798 C CA . PRO A 1 103 ? 6.696 -0.946 -10.933 1.00 97.38 103 PRO A CA 1
ATOM 799 C C . PRO A 1 103 ? 6.374 0.170 -9.935 1.00 97.38 103 PRO A C 1
ATOM 801 O O . PRO A 1 103 ? 5.359 0.854 -10.065 1.00 97.38 103 PRO A O 1
ATOM 804 N N . ARG A 1 104 ? 7.241 0.394 -8.943 1.00 96.75 104 ARG A N 1
ATOM 805 C CA . ARG A 1 104 ? 7.045 1.425 -7.908 1.00 96.75 104 ARG A CA 1
ATOM 806 C C . ARG A 1 104 ? 6.605 2.794 -8.468 1.00 96.75 104 ARG A C 1
ATOM 808 O O . ARG A 1 104 ? 5.683 3.373 -7.888 1.00 96.75 104 ARG A O 1
ATOM 815 N N . PRO A 1 105 ? 7.182 3.313 -9.577 1.00 97.06 105 PRO A N 1
ATOM 816 C CA . PRO A 1 105 ? 6.733 4.563 -10.190 1.00 97.06 105 PRO A CA 1
ATOM 817 C C . PRO A 1 105 ? 5.241 4.626 -10.532 1.00 97.06 105 PRO A C 1
ATOM 819 O O . PRO A 1 105 ? 4.668 5.707 -10.440 1.00 97.06 105 PRO A O 1
ATOM 822 N N . ALA A 1 106 ? 4.604 3.499 -10.870 1.00 96.81 106 ALA A N 1
ATOM 823 C CA . ALA A 1 106 ? 3.173 3.445 -11.176 1.00 96.81 106 ALA A CA 1
ATOM 824 C C . ALA A 1 106 ? 2.290 3.754 -9.957 1.00 96.81 106 ALA A C 1
ATOM 826 O O . ALA A 1 106 ? 1.161 4.187 -10.127 1.00 96.81 106 ALA A O 1
ATOM 827 N N . ILE A 1 107 ? 2.800 3.573 -8.734 1.00 97.00 107 ILE A N 1
ATOM 828 C CA . ILE A 1 107 ? 2.107 3.980 -7.503 1.00 97.00 107 ILE A CA 1
ATOM 829 C C . ILE A 1 107 ? 2.554 5.382 -7.087 1.00 97.00 107 ILE A C 1
ATOM 831 O O . ILE A 1 107 ? 1.734 6.233 -6.759 1.00 97.00 107 ILE A O 1
ATOM 835 N N . THR A 1 108 ? 3.861 5.660 -7.117 1.00 97.06 108 THR A N 1
ATOM 836 C CA . THR A 1 108 ? 4.405 6.906 -6.553 1.00 97.06 108 THR A CA 1
ATOM 837 C C . THR A 1 108 ? 4.173 8.150 -7.408 1.00 97.06 108 THR A C 1
ATOM 839 O O . THR A 1 108 ? 4.461 9.250 -6.943 1.00 97.06 108 THR A O 1
ATOM 842 N N . VAL A 1 109 ? 3.702 7.998 -8.649 1.00 97.44 109 VAL A N 1
ATOM 843 C CA . VAL A 1 109 ? 3.252 9.126 -9.483 1.00 97.44 109 VAL A CA 1
ATOM 844 C C . VAL A 1 109 ? 1.958 9.760 -8.949 1.00 97.44 109 VAL A C 1
ATOM 846 O O . VAL A 1 109 ? 1.692 10.929 -9.219 1.00 97.44 109 VAL A O 1
ATOM 849 N N . HIS A 1 110 ? 1.195 9.015 -8.147 1.00 97.62 110 HIS A N 1
ATOM 850 C CA . HIS A 1 110 ? -0.020 9.467 -7.479 1.00 97.62 110 HIS A CA 1
ATOM 851 C C . HIS A 1 110 ? 0.283 9.998 -6.068 1.00 97.62 110 HIS A C 1
ATOM 853 O O . HIS A 1 110 ? 1.286 9.605 -5.469 1.00 97.62 110 HIS A O 1
ATOM 859 N N . PRO A 1 111 ? -0.562 10.856 -5.472 1.00 97.88 111 PRO A N 1
ATOM 860 C CA . PRO A 1 111 ? -0.503 11.124 -4.039 1.00 97.88 111 PRO A CA 1
ATOM 861 C C . PRO A 1 111 ? -0.784 9.845 -3.234 1.00 97.88 111 PRO A C 1
ATOM 863 O O . PRO A 1 111 ? -1.808 9.193 -3.418 1.00 97.88 111 PRO A O 1
ATOM 866 N N . TRP A 1 112 ? 0.103 9.486 -2.305 1.00 97.94 112 TRP A N 1
ATOM 867 C CA . TRP A 1 112 ? -0.046 8.277 -1.490 1.00 97.94 112 TRP A CA 1
ATOM 868 C C . TRP A 1 112 ? 0.372 8.502 -0.038 1.00 97.94 112 TRP A C 1
ATOM 870 O O . TRP A 1 112 ? 1.135 9.420 0.273 1.00 97.94 112 TRP A O 1
ATOM 880 N N . ARG A 1 113 ? -0.123 7.644 0.862 1.00 98.06 113 ARG A N 1
ATOM 881 C CA . ARG A 1 113 ? 0.311 7.561 2.264 1.00 98.06 113 ARG A CA 1
ATOM 882 C C . ARG A 1 113 ? 0.272 6.123 2.753 1.00 98.06 113 ARG A C 1
ATOM 884 O O . ARG A 1 113 ? -0.713 5.423 2.524 1.00 98.06 113 ARG A O 1
ATOM 891 N N . VAL A 1 114 ? 1.298 5.706 3.493 1.00 97.94 114 VAL A N 1
ATOM 892 C CA . VAL A 1 114 ? 1.191 4.500 4.322 1.00 97.94 114 VAL A CA 1
ATOM 893 C C . VAL A 1 114 ? 0.274 4.843 5.490 1.00 97.94 114 VAL A C 1
ATOM 895 O O . VAL A 1 114 ? 0.566 5.726 6.295 1.00 97.94 114 VAL A O 1
ATOM 898 N N . VAL A 1 115 ? -0.889 4.204 5.531 1.00 97.69 115 VAL A N 1
ATOM 899 C CA . VAL A 1 115 ? -1.949 4.524 6.494 1.00 97.69 115 VAL A CA 1
ATOM 900 C C . VAL A 1 115 ? -1.939 3.585 7.689 1.00 97.69 115 VAL A C 1
ATOM 902 O O . VAL A 1 115 ? -2.353 3.987 8.776 1.00 97.69 115 VAL A O 1
ATOM 905 N N . TRP A 1 116 ? -1.430 2.366 7.511 1.00 96.94 116 TRP A N 1
ATOM 906 C CA . TRP A 1 116 ? -1.289 1.376 8.569 1.00 96.94 116 TRP A CA 1
ATOM 907 C C . TRP A 1 116 ? -0.207 0.355 8.223 1.00 96.94 116 TRP A C 1
ATOM 909 O O . TRP A 1 116 ? 0.195 0.214 7.069 1.00 96.94 116 TRP A O 1
ATOM 919 N N . PHE A 1 117 ? 0.254 -0.380 9.228 1.00 95.56 117 PHE A N 1
ATOM 920 C CA . PHE A 1 117 ? 1.206 -1.463 9.050 1.00 95.56 117 PHE A CA 1
ATOM 921 C C . PHE A 1 117 ? 0.889 -2.614 9.998 1.00 95.56 117 PHE A C 1
ATOM 923 O O . PHE A 1 117 ? 0.639 -2.415 11.188 1.00 95.56 117 PHE A O 1
ATOM 930 N N . ARG A 1 118 ? 0.938 -3.832 9.461 1.00 93.50 118 ARG A N 1
ATOM 931 C CA . ARG A 1 118 ? 1.054 -5.067 10.238 1.00 93.50 118 ARG A CA 1
ATOM 932 C C . ARG A 1 118 ? 1.834 -6.085 9.432 1.00 93.50 118 ARG A C 1
ATOM 934 O O . ARG A 1 118 ? 1.755 -6.093 8.206 1.00 93.50 118 ARG A O 1
ATOM 941 N N . THR A 1 119 ? 2.503 -6.996 10.122 1.00 92.38 119 THR A N 1
ATOM 942 C CA . THR A 1 119 ? 3.142 -8.139 9.473 1.00 92.38 119 THR A CA 1
ATOM 943 C C . THR A 1 119 ? 2.133 -8.935 8.642 1.00 92.38 119 THR A C 1
ATOM 945 O O . THR A 1 119 ? 0.922 -8.956 8.918 1.00 92.38 119 THR A O 1
ATOM 948 N N . LEU A 1 120 ? 2.638 -9.569 7.587 1.00 91.31 120 LEU A N 1
ATOM 949 C CA . LEU A 1 120 ? 1.864 -10.517 6.798 1.00 91.31 120 LEU A CA 1
ATOM 950 C C . LEU A 1 120 ? 1.519 -11.748 7.642 1.00 91.31 120 LEU A C 1
ATOM 952 O O . LEU A 1 120 ? 2.223 -12.101 8.585 1.00 91.31 120 LEU A O 1
ATOM 956 N N . THR A 1 121 ? 0.390 -12.364 7.322 1.00 88.75 121 THR A N 1
ATOM 957 C CA . THR A 1 121 ? 0.052 -13.714 7.783 1.00 88.75 121 THR A CA 1
ATOM 958 C C . THR A 1 121 ? 0.703 -14.751 6.871 1.00 88.75 121 THR A C 1
ATOM 960 O O . THR A 1 121 ? 1.010 -14.452 5.716 1.00 88.75 121 THR A O 1
ATOM 963 N N . ASP A 1 122 ? 0.832 -15.989 7.348 1.00 89.19 122 ASP A N 1
ATOM 964 C CA . ASP A 1 122 ? 1.363 -17.106 6.554 1.00 89.19 122 ASP A CA 1
ATOM 965 C C . ASP A 1 122 ? 0.605 -17.303 5.228 1.00 89.19 122 ASP A C 1
ATOM 967 O O . ASP A 1 122 ? 1.186 -17.680 4.211 1.00 89.19 122 ASP A O 1
ATOM 971 N N . ASP A 1 123 ? -0.703 -17.039 5.218 1.00 86.06 123 ASP A N 1
ATOM 972 C CA . ASP A 1 123 ? -1.539 -17.118 4.017 1.00 86.06 123 ASP A CA 1
ATOM 973 C C . ASP A 1 123 ? -1.187 -16.018 3.010 1.00 86.06 123 ASP A C 1
ATOM 975 O O . ASP A 1 123 ? -1.107 -16.276 1.811 1.00 86.06 123 ASP A O 1
ATOM 979 N N . GLU A 1 124 ? -0.934 -14.804 3.498 1.00 85.69 124 GLU A N 1
ATOM 980 C CA . GLU A 1 124 ? -0.558 -13.652 2.676 1.00 85.69 124 GLU A CA 1
ATOM 981 C C . GLU A 1 124 ? 0.854 -13.815 2.098 1.00 85.69 124 GLU A C 1
ATOM 983 O O . GLU A 1 124 ? 1.058 -13.540 0.920 1.00 85.69 124 GLU A O 1
ATOM 988 N N . GLU A 1 125 ? 1.809 -14.333 2.875 1.00 87.12 125 GLU A N 1
ATOM 989 C CA . GLU A 1 125 ? 3.165 -14.611 2.383 1.00 87.12 125 GLU A CA 1
ATOM 990 C C . GLU A 1 125 ? 3.208 -15.700 1.306 1.00 87.12 125 GLU A C 1
ATOM 992 O O . GLU A 1 125 ? 4.063 -15.674 0.423 1.00 87.12 125 GLU A O 1
ATOM 997 N N . ARG A 1 126 ? 2.317 -16.696 1.377 1.00 88.44 126 ARG A N 1
ATOM 998 C CA . ARG A 1 126 ? 2.291 -17.807 0.413 1.00 88.44 126 ARG A CA 1
ATOM 999 C C . ARG A 1 126 ? 1.834 -17.399 -0.983 1.00 88.44 126 ARG A C 1
ATOM 1001 O O . ARG A 1 126 ? 2.044 -18.161 -1.915 1.00 88.44 126 ARG A O 1
ATOM 1008 N N . ARG A 1 127 ? 1.232 -16.222 -1.145 1.00 80.81 127 ARG A N 1
ATOM 1009 C CA . ARG A 1 127 ? 0.731 -15.730 -2.437 1.00 80.81 127 ARG A CA 1
ATOM 1010 C C . ARG A 1 127 ? 1.834 -15.420 -3.450 1.00 80.81 127 ARG A C 1
ATOM 1012 O O . ARG A 1 127 ? 1.579 -15.451 -4.647 1.00 80.81 127 ARG A O 1
ATOM 1019 N N . VAL A 1 128 ? 3.037 -15.119 -2.973 1.00 77.69 128 VAL A N 1
ATOM 1020 C CA . VAL A 1 128 ? 4.176 -14.654 -3.787 1.00 77.69 128 VAL A CA 1
ATOM 1021 C C . VAL A 1 128 ? 5.340 -15.656 -3.842 1.00 77.69 128 VAL A C 1
ATOM 1023 O O . VAL A 1 128 ? 6.340 -15.384 -4.501 1.00 77.69 128 VAL A O 1
ATOM 1026 N N . LYS A 1 129 ? 5.222 -16.802 -3.154 1.00 75.44 129 LYS A N 1
ATOM 1027 C CA . LYS A 1 129 ? 6.220 -17.888 -3.123 1.00 75.44 129 LYS A CA 1
ATOM 1028 C C . LYS A 1 129 ? 5.886 -18.964 -4.154 1.00 75.44 129 LYS A C 1
ATOM 1030 O O . LYS A 1 129 ? 6.844 -19.495 -4.757 1.00 75.44 129 LYS A O 1
#

Secondary structure (DSSP, 8-state):
----------------------------PPPPPTTSTTEEEEEETSSSTT-EEEEEEEEEEE-SS-EEEEEEEES---SSHHHHHHHHT-TTPPEEEEEEEEEHHHHHTS-EEEEEE-PPPHHHHTT--

Sequence (129 aa):
MTKCGFSCAMVAAVLTLTLSGCASDDLTLPEPELEMPGAFVAVDGYDADDEITLIRTIDRLDFKFETLLFFTIYDVKPQSFDEARELSKRPDLPLRVEIEAQPRPAITVHPWRVVWFRTLTDDEERRVK

Foldseek 3Di:
DDDDDDDDDDDDPDPPPPPPPPPVPPPPDPDDDPQDQFFWKWWAQLVHHQWTWIKGFHHWDDDPVWIKTKIWTFPDTDNDLQSSLVQSVDPDTHTPGLIDIDIPCSRVVTDMDRSDGDHDDPVSNVVVD